Protein AF-A0A919FBX9-F1 (afdb_monomer)

Secondary structure (DSSP, 8-state):
--HHHHHHHHHHHT-TTEEEEEETTEEEETTT-S-EE---SS--SSS-EEEE-SSGGGG--PPP--TTTTTS--------SSS-EEEEB-SSSEEEESSSSTTSPEEEEE-S--EEEE-EEEEEEEEEETTEEEEEEEEEGGGTEEEEGGGBSSS-SS-TTPPB-

Mean predicted aligned error: 13.84 Å

Sequence (165 aa):
MDIQQIADELLDSRDPRIKYVIANRRIATDRAWQWGPYDGANPHDKHVHLSVVADQLCDDPGEWALPLLNGGGGGGGGGAEDGTVEFVTWGQGVNIRQAPSLGAPVVTVLQGPTRVRVGCQTVGDTVTTAGHTNDAWSFVPALGGYISNIFIDHPAAWLPDVGQC

pLDDT: mean 86.68, std 14.42, range [34.75, 98.69]

Nearest PDB structures (foldseek):
  8b2g-assembly2_B  TM=8.965E-01  e=4.823E-04  Penicillium virgatum
  8b2s-assembly2_B  TM=9.016E-01  e=8.873E-04  Trichophaea saccata
  8b2f-assembly2_B  TM=8.487E-01  e=6.952E-04  Trichophaea saccata

Radius of gyration: 18.34 Å; Cα contacts (8 Å, |Δi|>4): 315; chains: 1; bounding box: 46×28×51 Å

Structure (mmCIF, N/CA/C/O backbone):
data_AF-A0A919FBX9-F1
#
_entry.id   AF-A0A919FBX9-F1
#
loop_
_atom_site.group_PDB
_atom_site.id
_atom_site.type_symbol
_atom_site.label_atom_id
_atom_site.label_alt_id
_atom_site.label_comp_id
_atom_site.label_asym_id
_atom_site.label_entity_id
_atom_site.label_seq_id
_atom_site.pdbx_PDB_ins_code
_atom_site.Cartn_x
_atom_site.Cartn_y
_atom_site.Cartn_z
_atom_site.occupancy
_atom_site.B_iso_or_equiv
_atom_site.auth_seq_id
_atom_site.auth_comp_id
_atom_site.auth_asym_id
_atom_site.auth_atom_id
_atom_site.pdbx_PDB_model_num
ATOM 1 N N . MET A 1 1 ? 6.786 16.224 -10.688 1.00 57.81 1 MET A N 1
ATOM 2 C CA . MET A 1 1 ? 6.479 14.785 -10.665 1.00 57.81 1 MET A CA 1
ATOM 3 C C . MET A 1 1 ? 7.796 14.055 -10.545 1.00 57.81 1 MET A C 1
ATOM 5 O O . MET A 1 1 ? 8.693 14.340 -11.332 1.00 57.81 1 MET A O 1
ATOM 9 N N . ASP A 1 2 ? 7.935 13.232 -9.515 1.00 78.00 2 ASP A N 1
ATOM 10 C CA . ASP A 1 2 ? 9.138 12.441 -9.288 1.00 78.00 2 ASP A CA 1
ATOM 11 C C . ASP A 1 2 ? 9.062 11.143 -10.110 1.00 78.00 2 ASP A C 1
ATOM 13 O O . ASP A 1 2 ? 8.021 10.487 -10.151 1.00 78.00 2 ASP A O 1
ATOM 17 N N . ILE A 1 3 ? 10.139 10.809 -10.826 1.00 83.25 3 ILE A N 1
ATOM 18 C CA . ILE A 1 3 ? 10.150 9.643 -11.721 1.00 83.25 3 ILE A CA 1
ATOM 19 C C . ILE A 1 3 ? 10.301 8.321 -10.968 1.00 83.25 3 ILE A C 1
ATOM 21 O O . ILE A 1 3 ? 9.970 7.286 -11.536 1.00 83.25 3 ILE A O 1
ATOM 25 N N . GLN A 1 4 ? 10.800 8.330 -9.726 1.00 84.75 4 GLN A N 1
ATOM 26 C CA . GLN A 1 4 ? 10.792 7.124 -8.895 1.00 84.75 4 GLN A CA 1
ATOM 27 C C . GLN A 1 4 ? 9.394 6.824 -8.428 1.00 84.75 4 GLN A C 1
ATOM 29 O O . GLN A 1 4 ? 8.964 5.694 -8.575 1.00 84.75 4 GLN A O 1
ATOM 34 N N . GLN A 1 5 ? 8.660 7.842 -7.994 1.00 84.38 5 GLN A N 1
ATOM 35 C CA . GLN A 1 5 ? 7.312 7.651 -7.487 1.00 84.38 5 GLN A CA 1
ATOM 36 C C . GLN A 1 5 ? 6.415 6.885 -8.479 1.00 84.38 5 GLN A C 1
ATOM 38 O O . GLN A 1 5 ? 5.809 5.889 -8.103 1.00 84.38 5 GLN A O 1
ATOM 43 N N . ILE A 1 6 ? 6.384 7.270 -9.764 1.00 86.38 6 ILE A N 1
ATOM 44 C CA . ILE A 1 6 ? 5.594 6.526 -10.766 1.00 86.38 6 ILE A CA 1
ATOM 45 C C . ILE A 1 6 ? 6.216 5.172 -11.146 1.00 86.38 6 ILE A C 1
ATOM 47 O O . ILE A 1 6 ? 5.496 4.241 -11.495 1.00 86.38 6 ILE A O 1
ATOM 51 N N . ALA A 1 7 ? 7.546 5.043 -11.110 1.00 91.25 7 ALA A N 1
ATOM 52 C CA . ALA A 1 7 ? 8.220 3.783 -11.419 1.00 91.25 7 ALA A CA 1
ATOM 53 C C 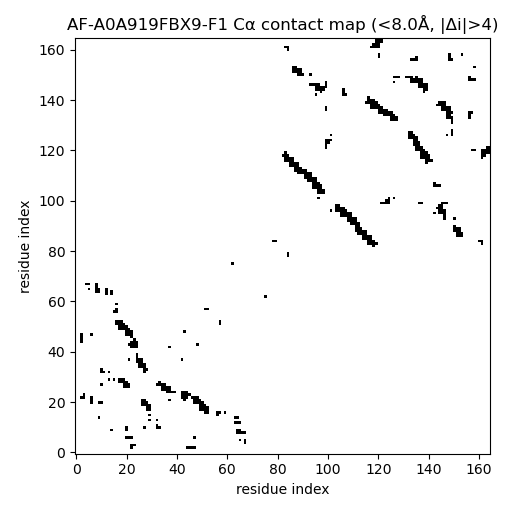. ALA A 1 7 ? 7.982 2.725 -10.331 1.00 91.25 7 ALA A C 1
ATOM 55 O O . ALA A 1 7 ? 7.811 1.553 -10.662 1.00 91.25 7 ALA A O 1
ATOM 56 N N . ASP A 1 8 ? 7.951 3.143 -9.066 1.00 88.25 8 ASP A N 1
ATOM 57 C CA . ASP A 1 8 ? 7.626 2.299 -7.921 1.00 88.25 8 ASP A CA 1
ATOM 58 C C . ASP A 1 8 ? 6.156 1.867 -7.984 1.00 88.25 8 ASP A C 1
ATOM 60 O O . ASP A 1 8 ? 5.887 0.675 -7.907 1.00 88.25 8 ASP A O 1
ATOM 64 N N . GLU A 1 9 ? 5.217 2.772 -8.290 1.00 88.81 9 GLU A N 1
ATOM 65 C CA . GLU A 1 9 ? 3.806 2.394 -8.484 1.00 88.81 9 GLU A CA 1
ATOM 66 C C . GLU A 1 9 ? 3.603 1.396 -9.634 1.00 88.81 9 GLU A C 1
ATOM 68 O O . GLU A 1 9 ? 2.861 0.423 -9.495 1.00 88.81 9 GLU A O 1
ATOM 73 N N . LEU A 1 10 ? 4.290 1.590 -10.766 1.00 92.06 10 LEU A N 1
ATOM 74 C CA . LEU A 1 10 ? 4.287 0.619 -11.863 1.00 92.06 10 LEU A CA 1
ATOM 75 C C . LEU A 1 10 ? 4.792 -0.749 -11.389 1.00 92.06 10 LEU A C 1
ATOM 77 O O . LEU A 1 10 ? 4.200 -1.771 -11.736 1.00 92.06 10 LEU A O 1
ATOM 81 N N . LEU A 1 11 ? 5.863 -0.781 -10.596 1.00 91.12 11 LEU A N 1
ATOM 82 C CA . LEU A 1 11 ? 6.433 -2.026 -10.095 1.00 91.12 11 LEU A CA 1
ATOM 83 C C . LEU A 1 11 ? 5.521 -2.720 -9.073 1.00 91.12 11 LEU A C 1
ATOM 85 O O . LEU A 1 11 ? 5.333 -3.937 -9.146 1.00 91.12 11 LEU A O 1
ATOM 89 N N . ASP A 1 12 ? 4.938 -1.953 -8.158 1.00 86.19 12 ASP A N 1
ATOM 90 C CA . ASP A 1 12 ? 4.071 -2.441 -7.087 1.00 86.19 12 ASP A CA 1
ATOM 91 C C . ASP A 1 12 ? 2.713 -2.915 -7.614 1.00 86.19 12 ASP A C 1
ATOM 93 O O . ASP A 1 12 ? 2.166 -3.893 -7.098 1.00 86.19 12 ASP A O 1
ATOM 97 N N . SER A 1 13 ? 2.213 -2.312 -8.703 1.00 88.25 13 SER A N 1
ATOM 98 C CA . SER A 1 13 ? 0.978 -2.748 -9.375 1.00 88.25 13 SER A CA 1
ATOM 99 C C . SER A 1 13 ? 1.035 -4.209 -9.833 1.00 88.25 13 SER A C 1
ATOM 101 O O . SER A 1 13 ? 0.002 -4.879 -9.911 1.00 88.25 13 SER A O 1
ATOM 103 N N . ARG A 1 14 ? 2.245 -4.700 -10.151 1.00 90.25 14 ARG A N 1
ATOM 104 C CA . ARG A 1 14 ? 2.500 -6.003 -10.783 1.00 90.25 14 ARG A CA 1
ATOM 105 C C . ARG A 1 14 ? 1.569 -6.292 -11.955 1.00 90.25 14 ARG A C 1
ATOM 107 O O . ARG A 1 14 ? 1.138 -7.431 -12.149 1.00 90.25 14 ARG A O 1
ATOM 114 N N . ASP A 1 15 ? 1.238 -5.246 -12.707 1.00 92.56 15 ASP A N 1
ATOM 115 C CA . ASP A 1 15 ? 0.320 -5.347 -13.825 1.00 92.56 15 ASP A CA 1
ATOM 116 C C . ASP A 1 15 ? 0.859 -6.375 -14.839 1.00 92.56 15 ASP A C 1
ATOM 118 O O . ASP A 1 15 ? 2.025 -6.283 -15.244 1.00 92.56 15 ASP A O 1
ATOM 122 N N . PRO A 1 16 ? 0.052 -7.378 -15.241 1.00 91.69 16 PRO A N 1
ATOM 123 C CA . PRO A 1 16 ? 0.513 -8.484 -16.081 1.00 91.69 16 PRO A CA 1
ATOM 124 C C . PRO A 1 16 ? 0.948 -8.034 -17.479 1.00 91.69 16 PRO A C 1
ATOM 126 O O . PRO A 1 16 ? 1.608 -8.790 -18.191 1.00 91.69 16 PRO A O 1
ATOM 129 N N . ARG A 1 17 ? 0.604 -6.806 -17.880 1.00 95.69 17 ARG A N 1
ATOM 130 C CA . ARG A 1 17 ? 1.063 -6.210 -19.131 1.00 95.69 17 ARG A CA 1
ATOM 131 C C . ARG A 1 17 ? 2.516 -5.779 -19.051 1.00 95.69 17 ARG A C 1
ATOM 133 O O . ARG A 1 17 ? 3.146 -5.645 -20.092 1.00 95.69 17 ARG A O 1
ATOM 140 N N . ILE A 1 18 ? 3.064 -5.533 -17.862 1.00 95.38 18 ILE A N 1
ATOM 141 C CA . ILE A 1 18 ? 4.427 -5.030 -17.685 1.00 95.38 18 ILE A CA 1
ATOM 142 C C . ILE A 1 18 ? 5.423 -6.159 -17.917 1.00 95.38 18 ILE A C 1
ATOM 144 O O . ILE A 1 18 ? 5.377 -7.195 -17.268 1.00 95.38 18 ILE A O 1
ATOM 148 N N . LYS A 1 19 ? 6.391 -5.907 -18.797 1.00 94.19 19 LYS A N 1
ATOM 149 C CA . LYS A 1 19 ? 7.558 -6.764 -19.016 1.00 94.19 19 LYS A CA 1
ATOM 150 C C . LYS A 1 19 ? 8.756 -6.291 -18.194 1.00 94.19 19 LYS A C 1
ATOM 152 O O . LYS A 1 19 ? 9.452 -7.094 -17.573 1.00 94.19 19 LYS A O 1
ATOM 157 N N . TYR A 1 20 ? 9.027 -4.986 -18.209 1.00 97.19 20 TYR A N 1
ATOM 158 C CA . TYR A 1 20 ? 10.042 -4.366 -17.356 1.00 97.19 20 TYR A CA 1
ATOM 159 C C . TYR A 1 20 ? 9.856 -2.850 -17.232 1.00 97.19 20 TYR A C 1
ATOM 161 O O . TYR A 1 20 ? 9.287 -2.200 -18.113 1.00 97.19 20 TYR A O 1
ATOM 169 N N . VAL A 1 21 ? 10.418 -2.294 -16.159 1.00 97.56 21 VAL A N 1
ATOM 170 C CA . VAL A 1 21 ? 10.486 -0.854 -15.877 1.00 97.56 21 VAL A CA 1
ATOM 171 C C . VAL A 1 21 ? 11.947 -0.457 -15.665 1.00 97.56 21 VAL A C 1
ATOM 173 O O . VAL A 1 21 ? 12.694 -1.197 -15.024 1.00 97.56 21 VAL A O 1
ATOM 176 N N . ILE A 1 22 ? 12.362 0.693 -16.202 1.00 96.94 22 ILE A N 1
ATOM 177 C CA . ILE A 1 22 ? 13.700 1.270 -16.006 1.00 96.94 22 ILE A CA 1
ATOM 178 C C . ILE A 1 22 ? 13.572 2.722 -15.543 1.00 96.94 22 ILE A C 1
ATOM 180 O O . ILE A 1 22 ? 12.908 3.527 -16.203 1.00 96.94 22 ILE A O 1
ATOM 184 N N . ALA A 1 23 ? 14.227 3.059 -14.433 1.00 96.75 23 ALA A N 1
ATOM 185 C CA . ALA A 1 23 ? 14.299 4.414 -13.889 1.00 96.75 23 ALA A CA 1
ATOM 186 C C . ALA A 1 23 ? 15.532 4.562 -12.980 1.00 96.75 23 ALA A C 1
ATOM 188 O O . ALA A 1 23 ? 15.919 3.602 -12.318 1.00 96.75 23 ALA A O 1
ATOM 189 N N . ASN A 1 24 ? 16.149 5.748 -12.933 1.00 95.44 24 ASN A N 1
ATOM 190 C CA . ASN A 1 24 ? 17.300 6.067 -12.067 1.00 95.44 24 ASN A CA 1
ATOM 191 C C . ASN A 1 24 ? 18.405 5.000 -12.054 1.00 95.44 24 ASN A C 1
ATOM 193 O O . ASN A 1 24 ? 18.863 4.569 -10.994 1.00 95.44 24 ASN A O 1
ATOM 197 N N . ARG A 1 25 ? 18.833 4.546 -13.239 1.00 96.12 25 ARG A N 1
ATOM 198 C CA . ARG A 1 25 ? 19.857 3.498 -13.401 1.00 96.12 25 ARG A CA 1
ATOM 199 C C . ARG A 1 25 ? 19.495 2.166 -12.739 1.00 96.12 25 ARG A C 1
ATOM 201 O O . ARG A 1 25 ? 20.380 1.397 -12.357 1.00 96.12 25 ARG A O 1
ATOM 208 N N . ARG A 1 26 ? 18.203 1.873 -12.605 1.00 97.12 26 ARG A N 1
ATOM 209 C CA . ARG A 1 26 ? 17.681 0.606 -12.088 1.00 97.12 26 ARG A CA 1
ATOM 210 C C . ARG A 1 26 ? 16.705 -0.002 -13.076 1.00 97.12 26 ARG A C 1
ATOM 212 O O . ARG A 1 26 ? 16.027 0.720 -13.801 1.00 97.12 26 ARG A O 1
ATOM 219 N N . ILE A 1 27 ? 16.635 -1.326 -13.086 1.00 97.75 27 ILE A N 1
ATOM 220 C CA . ILE A 1 27 ? 15.682 -2.101 -13.879 1.00 97.75 27 ILE A CA 1
ATOM 221 C C . ILE A 1 27 ? 14.989 -3.120 -12.986 1.00 97.75 27 ILE A C 1
ATOM 223 O O . ILE A 1 27 ? 15.624 -3.751 -12.143 1.00 97.75 27 ILE A O 1
ATOM 227 N N . ALA A 1 28 ? 13.695 -3.302 -13.195 1.00 96.50 28 ALA A N 1
ATOM 228 C CA . ALA A 1 28 ? 12.927 -4.377 -12.597 1.00 96.50 28 ALA A CA 1
ATOM 229 C C . ALA A 1 28 ? 12.120 -5.090 -13.683 1.00 96.50 28 ALA A C 1
ATOM 231 O O . ALA A 1 28 ? 11.684 -4.472 -14.653 1.00 96.50 28 ALA A O 1
ATOM 232 N N . THR A 1 29 ? 11.970 -6.406 -13.545 1.00 95.75 29 THR A N 1
ATOM 233 C CA . THR A 1 29 ? 11.334 -7.270 -14.552 1.00 95.75 29 THR A CA 1
ATOM 234 C C . THR A 1 29 ? 10.146 -8.008 -13.958 1.00 95.75 29 THR A C 1
ATOM 236 O O . THR A 1 29 ? 10.115 -8.256 -12.749 1.00 95.75 29 THR A O 1
ATOM 239 N N . ASP A 1 30 ? 9.242 -8.435 -14.832 1.00 90.75 30 ASP A N 1
ATOM 240 C CA . ASP A 1 30 ? 8.084 -9.296 -14.558 1.00 90.75 30 ASP A CA 1
ATOM 241 C C . ASP A 1 30 ? 8.401 -10.619 -13.831 1.00 90.75 30 ASP A C 1
ATOM 243 O O . ASP A 1 30 ? 7.519 -11.266 -13.265 1.00 90.75 30 ASP A O 1
ATOM 247 N N . ARG A 1 31 ? 9.672 -11.032 -13.811 1.00 90.19 31 ARG A N 1
ATOM 248 C CA . ARG A 1 31 ? 10.124 -12.254 -13.128 1.00 90.19 31 ARG A CA 1
ATOM 249 C C . ARG A 1 31 ? 10.400 -12.036 -11.651 1.00 90.19 31 ARG A C 1
ATOM 251 O O . ARG A 1 31 ? 10.139 -12.919 -10.841 1.00 90.19 31 ARG A O 1
ATOM 258 N N . ALA A 1 32 ? 11.014 -10.903 -11.322 1.00 90.75 32 ALA A N 1
ATOM 259 C CA . ALA A 1 32 ? 11.574 -10.663 -9.997 1.00 90.75 32 ALA A CA 1
ATOM 260 C C . ALA A 1 32 ? 10.769 -9.642 -9.195 1.00 90.75 32 ALA A C 1
ATOM 262 O O . ALA A 1 32 ? 10.787 -9.714 -7.970 1.00 90.75 32 ALA A O 1
ATOM 263 N N . TRP A 1 33 ? 10.096 -8.696 -9.865 1.00 90.38 33 TRP A N 1
ATOM 264 C CA . TRP A 1 33 ? 9.415 -7.562 -9.228 1.00 90.38 33 TRP A CA 1
ATOM 265 C C . TRP A 1 33 ? 10.304 -6.846 -8.196 1.00 90.38 33 TRP A C 1
ATOM 267 O O . TRP A 1 33 ? 9.860 -6.443 -7.126 1.00 90.38 33 TRP A O 1
ATOM 277 N N . GLN A 1 34 ? 11.601 -6.761 -8.498 1.00 93.44 34 GLN A N 1
ATOM 278 C CA . GLN A 1 34 ? 12.637 -6.214 -7.629 1.00 93.44 34 GLN A CA 1
ATOM 279 C C . GLN A 1 34 ? 13.592 -5.361 -8.458 1.00 93.44 34 GLN A C 1
ATOM 281 O O . GLN A 1 34 ? 14.001 -5.756 -9.553 1.00 93.44 34 GLN A O 1
ATOM 286 N N . TRP A 1 35 ? 13.971 -4.207 -7.910 1.00 95.56 35 TRP A N 1
ATOM 287 C CA . TRP A 1 35 ? 14.940 -3.304 -8.519 1.00 95.56 35 TRP A CA 1
ATOM 288 C C . TRP A 1 35 ? 16.359 -3.881 -8.488 1.00 95.56 35 TRP A C 1
ATOM 290 O O . TRP A 1 35 ? 16.933 -4.098 -7.421 1.00 95.56 35 TRP A O 1
ATOM 300 N N . GLY A 1 36 ? 16.955 -4.046 -9.667 1.00 95.12 36 GLY A N 1
ATOM 301 C CA . GLY A 1 36 ? 18.372 -4.337 -9.871 1.00 95.12 36 GLY A CA 1
ATOM 302 C C . GLY A 1 36 ? 19.116 -3.174 -10.541 1.00 95.12 36 GLY A C 1
ATOM 303 O O . GLY A 1 36 ? 18.480 -2.222 -11.000 1.00 95.12 36 GLY A O 1
ATOM 304 N N . PRO A 1 37 ? 20.459 -3.221 -10.602 1.00 96.12 37 PRO A N 1
ATOM 305 C CA . PRO A 1 37 ? 21.249 -2.225 -11.321 1.00 96.12 37 PRO A CA 1
ATOM 306 C C . PRO A 1 37 ? 20.975 -2.275 -12.830 1.00 96.12 37 PRO A C 1
ATOM 308 O O . PRO A 1 37 ? 20.746 -3.345 -13.396 1.00 96.12 37 PRO A O 1
ATOM 311 N N . TYR A 1 38 ? 21.023 -1.115 -13.483 1.00 94.88 38 TYR A N 1
ATOM 312 C CA . TYR A 1 38 ? 20.926 -0.978 -14.931 1.00 94.88 38 TYR A CA 1
ATOM 313 C C . TYR A 1 38 ? 22.086 -0.142 -15.477 1.00 94.88 38 TYR A C 1
ATOM 315 O O . TYR A 1 38 ? 22.230 1.042 -15.167 1.00 94.88 38 TYR A O 1
ATOM 323 N N . ASP A 1 39 ? 22.881 -0.767 -16.344 1.00 94.00 39 ASP A N 1
ATOM 324 C CA . ASP A 1 39 ? 24.110 -0.197 -16.908 1.00 94.00 39 ASP A CA 1
ATOM 325 C C . ASP A 1 39 ? 23.970 0.188 -18.392 1.00 94.00 39 ASP A C 1
ATOM 327 O O . ASP A 1 39 ? 24.961 0.338 -19.108 1.00 94.00 39 ASP A O 1
ATOM 331 N N . GLY A 1 40 ? 22.735 0.338 -18.883 1.00 92.75 40 GLY A N 1
ATOM 332 C CA . GLY A 1 40 ? 22.487 0.770 -20.257 1.00 92.75 40 GLY A CA 1
ATOM 333 C C . GLY A 1 40 ? 22.938 2.210 -20.524 1.00 92.75 40 GLY A C 1
ATOM 334 O O . GLY A 1 40 ? 23.056 3.036 -19.619 1.00 92.75 40 GLY A O 1
ATOM 335 N N . ALA A 1 41 ? 23.177 2.521 -21.802 1.00 94.12 41 ALA A N 1
ATOM 336 C CA . ALA A 1 41 ? 23.764 3.796 -22.225 1.00 94.12 41 ALA A CA 1
ATOM 337 C C . ALA A 1 41 ? 22.920 5.028 -21.846 1.00 94.12 41 ALA A C 1
ATOM 339 O O . ALA A 1 41 ? 23.470 6.080 -21.526 1.00 94.12 41 ALA A O 1
ATOM 340 N N . ASN A 1 42 ? 21.591 4.906 -21.881 1.00 93.12 42 ASN A N 1
ATOM 341 C CA . ASN A 1 42 ? 20.683 5.928 -21.371 1.00 93.12 42 ASN A CA 1
ATOM 342 C C . ASN A 1 42 ? 20.377 5.614 -19.901 1.00 93.12 42 ASN A C 1
ATOM 344 O O . ASN A 1 42 ? 19.758 4.591 -19.657 1.00 93.12 42 ASN A O 1
ATOM 348 N N . PRO A 1 43 ? 20.763 6.449 -18.925 1.00 90.81 43 PRO A N 1
ATOM 349 C CA . PRO A 1 43 ? 20.630 6.109 -17.509 1.00 90.81 43 PRO A CA 1
ATOM 350 C C . PRO A 1 43 ? 19.201 6.206 -16.947 1.00 90.81 43 PRO A C 1
ATOM 352 O O . PRO A 1 43 ? 18.976 5.779 -15.820 1.00 90.81 43 PRO A O 1
ATOM 355 N N . HIS A 1 44 ? 18.230 6.736 -17.703 1.00 94.75 44 HIS A N 1
ATOM 356 C CA . HIS A 1 44 ? 16.841 6.919 -17.247 1.00 94.75 44 HIS A CA 1
ATOM 357 C C . HIS A 1 44 ? 16.688 7.796 -15.979 1.00 94.75 44 HIS A C 1
ATOM 359 O O . HIS A 1 44 ? 15.768 7.605 -15.192 1.00 94.75 44 HIS A O 1
ATOM 365 N N . ASP A 1 45 ? 17.547 8.811 -15.800 1.00 93.19 45 ASP A N 1
ATOM 366 C CA . ASP A 1 45 ? 17.496 9.756 -14.655 1.00 93.19 45 ASP A CA 1
ATOM 367 C C . ASP A 1 45 ? 16.493 10.913 -14.848 1.00 93.19 45 ASP A C 1
ATOM 369 O O . ASP A 1 45 ? 16.385 11.823 -14.027 1.00 93.19 45 ASP A O 1
ATOM 373 N N . LYS A 1 46 ? 15.809 10.947 -15.997 1.00 91.06 46 LYS A N 1
ATOM 374 C CA . LYS A 1 46 ? 14.898 12.042 -16.389 1.00 91.06 46 LYS A CA 1
ATOM 375 C C . LYS A 1 46 ? 13.551 11.563 -16.923 1.00 91.06 46 LYS A C 1
ATOM 377 O O . LYS A 1 46 ? 12.692 12.384 -17.222 1.00 91.06 46 LYS A O 1
ATOM 382 N N . HIS A 1 47 ? 13.396 10.261 -17.122 1.00 93.75 47 HIS A N 1
ATOM 383 C CA . HIS A 1 47 ? 12.201 9.642 -17.681 1.00 93.75 47 HIS A CA 1
ATOM 384 C C . HIS A 1 47 ? 12.137 8.189 -17.228 1.00 93.75 47 HIS A C 1
ATOM 386 O O . HIS A 1 47 ? 13.172 7.560 -17.020 1.00 93.75 47 HIS A O 1
ATOM 392 N N . VAL A 1 48 ? 10.923 7.660 -17.141 1.00 94.56 48 VAL A N 1
ATOM 393 C CA . VAL A 1 48 ? 10.683 6.233 -16.932 1.00 94.56 48 VAL A CA 1
ATOM 394 C C . VAL A 1 48 ? 10.580 5.554 -18.289 1.00 94.56 48 VAL A C 1
ATOM 396 O O . VAL A 1 48 ? 9.929 6.070 -19.197 1.00 94.56 48 VAL A O 1
ATOM 399 N N . HIS A 1 49 ? 11.225 4.400 -18.439 1.00 96.06 49 HIS A N 1
ATOM 400 C CA . HIS A 1 49 ? 10.982 3.508 -19.569 1.00 96.06 49 HIS A CA 1
ATOM 401 C C . HIS A 1 49 ? 10.145 2.336 -19.097 1.00 96.06 49 HIS A C 1
ATOM 403 O O . HIS A 1 49 ? 10.587 1.533 -18.280 1.00 96.06 49 HIS A O 1
ATOM 409 N N . LEU A 1 50 ? 8.945 2.238 -19.647 1.00 94.94 50 LEU A N 1
ATOM 410 C CA . LEU A 1 50 ? 8.021 1.143 -19.423 1.00 94.94 50 LEU A CA 1
ATOM 411 C C . LEU A 1 50 ? 7.982 0.288 -20.687 1.00 94.94 50 LEU A C 1
ATOM 413 O O . LEU A 1 50 ? 7.782 0.799 -21.787 1.00 94.94 50 LEU A O 1
ATOM 417 N N . SER A 1 51 ? 8.202 -1.013 -20.551 1.00 95.75 51 SER A N 1
ATOM 418 C CA . SER A 1 51 ? 7.971 -1.967 -21.633 1.00 95.75 51 SER A CA 1
ATOM 419 C C . SER A 1 51 ? 6.902 -2.954 -21.236 1.00 95.75 51 SER A C 1
ATOM 421 O O . SER A 1 51 ? 6.947 -3.514 -20.142 1.00 95.75 51 SER A O 1
ATOM 423 N N . VAL A 1 52 ? 5.971 -3.171 -22.157 1.00 95.12 52 VAL A N 1
ATOM 424 C CA . VAL A 1 52 ? 4.903 -4.154 -22.019 1.00 95.12 52 VAL A CA 1
ATOM 425 C C . VAL A 1 52 ? 5.282 -5.479 -22.681 1.00 95.12 52 VAL A C 1
ATOM 427 O O . VAL A 1 52 ? 6.259 -5.564 -23.437 1.00 95.12 52 VAL A O 1
ATOM 430 N N . VAL A 1 53 ? 4.551 -6.539 -22.346 1.00 89.50 53 VAL A N 1
ATOM 431 C CA . VAL A 1 53 ? 4.658 -7.850 -22.992 1.00 89.50 53 VAL A CA 1
ATOM 432 C C . VAL A 1 53 ? 4.343 -7.742 -24.489 1.00 89.50 53 VAL A C 1
ATOM 434 O O . VAL A 1 53 ? 3.781 -6.758 -24.951 1.00 89.50 53 VAL A O 1
ATOM 437 N N . ALA A 1 54 ? 4.764 -8.738 -25.269 1.00 91.69 54 ALA A N 1
ATOM 438 C CA . ALA A 1 54 ? 4.556 -8.769 -26.724 1.00 91.69 54 ALA A CA 1
ATOM 439 C C . ALA A 1 54 ? 3.442 -9.749 -27.141 1.00 91.69 54 ALA A C 1
ATOM 441 O O . ALA A 1 54 ? 3.390 -10.165 -28.298 1.00 91.69 54 ALA A O 1
ATOM 442 N N . ASP A 1 55 ? 2.616 -10.178 -26.187 1.00 88.88 55 ASP A N 1
ATOM 443 C CA . ASP A 1 55 ? 1.462 -11.042 -26.419 1.00 88.88 55 ASP A CA 1
ATOM 444 C C . ASP A 1 55 ? 0.156 -10.230 -26.427 1.00 88.88 55 ASP A C 1
ATOM 446 O O . ASP A 1 55 ? 0.175 -9.002 -26.420 1.00 88.88 55 ASP A O 1
ATOM 450 N N . GLN A 1 56 ? -0.985 -10.920 -26.449 1.00 84.62 56 GLN A N 1
ATOM 451 C CA . GLN A 1 56 ? -2.305 -10.292 -26.540 1.00 84.62 56 GLN A CA 1
ATOM 452 C C . GLN A 1 56 ? -2.640 -9.359 -25.366 1.00 84.62 56 GLN A C 1
ATOM 454 O O . GLN A 1 56 ? -3.516 -8.513 -25.521 1.00 84.62 56 GLN A O 1
ATOM 459 N N . LEU A 1 57 ? -1.966 -9.481 -24.217 1.00 82.94 57 LE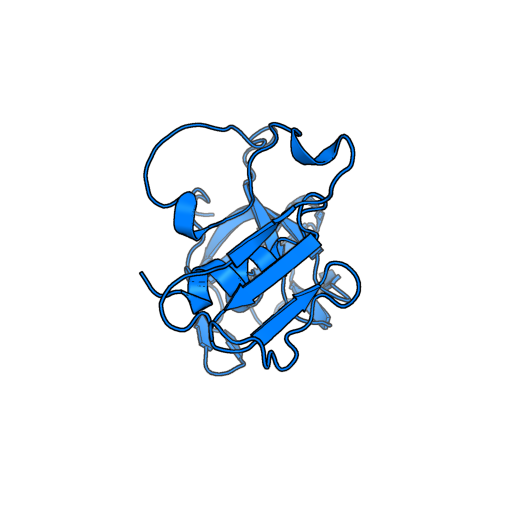U A N 1
ATOM 460 C CA . LEU A 1 57 ? -2.183 -8.592 -23.077 1.00 82.94 57 LEU A CA 1
ATOM 461 C C . LEU A 1 57 ? -1.664 -7.176 -23.346 1.00 82.94 57 LEU A C 1
ATOM 463 O O . LEU A 1 57 ? -2.091 -6.250 -22.666 1.00 82.94 57 LEU A O 1
ATOM 467 N N . CYS A 1 58 ? -0.779 -6.964 -24.329 1.00 84.56 58 CYS A N 1
ATOM 468 C CA . CYS A 1 58 ? -0.237 -5.629 -24.603 1.00 84.56 58 CYS A CA 1
ATOM 469 C C . CYS A 1 58 ? -1.316 -4.594 -24.960 1.00 84.56 58 CYS A C 1
ATOM 471 O O . CYS A 1 58 ? -1.138 -3.416 -24.659 1.00 84.56 58 CYS A O 1
ATOM 473 N N . ASP A 1 59 ? -2.424 -5.052 -25.550 1.00 87.31 59 ASP A N 1
ATOM 474 C CA . ASP A 1 59 ? -3.573 -4.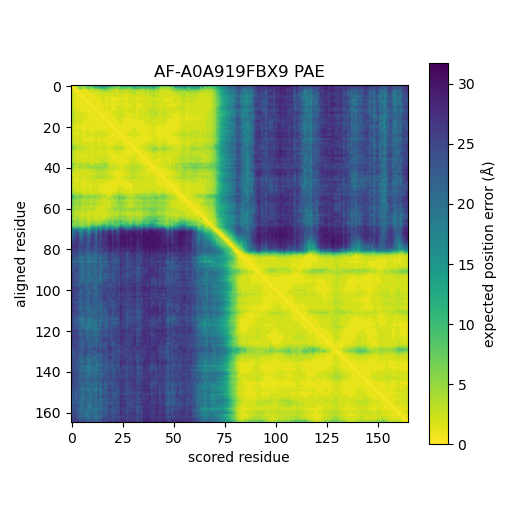236 -25.951 1.00 87.31 59 ASP A CA 1
ATOM 475 C C . ASP A 1 59 ? -4.759 -4.369 -24.977 1.00 87.31 59 ASP A C 1
ATOM 477 O O . ASP A 1 59 ? -5.865 -3.921 -25.287 1.00 87.31 59 ASP A O 1
ATOM 481 N N . ASP A 1 60 ? -4.565 -4.999 -23.810 1.00 86.38 60 ASP A N 1
ATOM 482 C CA . ASP A 1 60 ? -5.625 -5.107 -22.810 1.00 86.38 60 ASP A CA 1
ATOM 483 C C . ASP A 1 60 ? -6.025 -3.695 -22.328 1.00 86.38 60 ASP A C 1
ATOM 485 O O . ASP A 1 60 ? -5.172 -2.947 -21.825 1.00 86.38 60 ASP A O 1
ATOM 489 N N . PRO A 1 61 ? -7.305 -3.305 -22.499 1.00 81.12 61 PRO A N 1
ATOM 490 C CA . PRO A 1 61 ? -7.767 -1.945 -22.247 1.00 81.12 61 PRO A CA 1
ATOM 491 C C . PRO A 1 61 ? -8.080 -1.676 -20.770 1.00 81.12 61 PRO A C 1
ATOM 493 O O . PRO A 1 61 ? -8.581 -0.599 -20.454 1.00 81.12 61 PRO A O 1
ATOM 496 N N . GLY A 1 62 ? -7.842 -2.638 -19.873 1.00 80.00 62 GLY A N 1
ATOM 497 C CA . GLY A 1 62 ? -8.084 -2.487 -18.446 1.00 80.00 62 GLY A CA 1
ATOM 498 C C . GLY A 1 62 ? -7.329 -1.296 -17.859 1.00 80.00 62 GLY A C 1
ATOM 499 O O . GLY A 1 62 ? -6.243 -0.925 -18.309 1.00 80.00 62 GLY A O 1
ATOM 500 N N . GLU A 1 63 ? -7.892 -0.668 -16.837 1.00 81.56 63 GLU A N 1
ATOM 501 C CA . GLU A 1 63 ? -7.236 0.467 -16.193 1.00 81.56 63 GLU A CA 1
ATOM 502 C C . GLU A 1 63 ? -5.919 0.042 -15.529 1.00 81.56 63 GLU A C 1
ATOM 504 O O . GLU A 1 63 ? -5.764 -1.087 -15.061 1.00 81.56 63 GLU A O 1
ATOM 509 N N . TRP A 1 64 ? -4.939 0.943 -15.518 1.00 80.81 64 TRP A N 1
ATOM 510 C CA . TRP A 1 64 ? -3.683 0.731 -14.804 1.00 80.81 64 TRP A CA 1
ATOM 511 C C . TRP A 1 64 ? -3.867 1.170 -13.353 1.00 80.81 64 TRP A C 1
ATOM 513 O O . TRP A 1 64 ? -4.300 2.293 -13.098 1.00 80.81 64 TRP A O 1
ATOM 523 N N . ALA A 1 65 ? -3.507 0.312 -12.399 1.00 77.75 65 ALA A N 1
ATOM 524 C CA . ALA A 1 65 ? -3.576 0.626 -10.974 1.00 77.75 65 ALA A CA 1
ATOM 525 C C . ALA A 1 65 ? -2.425 1.565 -10.559 1.00 77.75 65 ALA A C 1
ATOM 527 O O . ALA A 1 65 ? -1.473 1.141 -9.911 1.00 77.75 65 ALA A O 1
ATOM 528 N N . LEU A 1 66 ? -2.501 2.834 -10.974 1.00 78.25 66 LEU A N 1
ATOM 529 C CA . LEU A 1 66 ? -1.485 3.864 -10.736 1.00 78.25 66 LEU A CA 1
ATOM 530 C C . LEU A 1 66 ? -2.079 5.026 -9.924 1.00 78.25 66 LEU A C 1
ATOM 532 O O . LEU A 1 66 ? -2.684 5.937 -10.506 1.00 78.25 66 LEU A O 1
ATOM 536 N N . PRO A 1 67 ? -1.928 5.011 -8.586 1.00 69.31 67 PRO A N 1
ATOM 537 C CA . PRO A 1 67 ? -2.452 6.050 -7.700 1.00 69.31 67 PRO A CA 1
ATOM 538 C C . PRO A 1 67 ? -2.069 7.480 -8.109 1.00 69.31 67 PRO A C 1
ATOM 540 O O . PRO A 1 67 ? -2.907 8.381 -8.032 1.00 69.31 67 PRO A O 1
ATOM 543 N N . LEU A 1 68 ? -0.854 7.698 -8.624 1.00 66.50 68 LEU A N 1
ATOM 544 C CA . LEU A 1 68 ? -0.396 9.002 -9.113 1.00 66.50 68 LEU A CA 1
ATOM 545 C C . LEU A 1 68 ? -1.190 9.542 -10.300 1.00 66.50 68 LEU A C 1
ATOM 547 O O . LEU A 1 68 ? -1.287 10.760 -10.462 1.00 66.50 68 LEU A O 1
ATOM 551 N N . LEU A 1 69 ? -1.722 8.663 -11.149 1.00 66.31 69 LEU A N 1
ATOM 552 C CA . LEU A 1 69 ? -2.484 9.054 -12.336 1.00 66.31 69 LEU A CA 1
ATOM 553 C C . LEU A 1 69 ? -3.980 9.183 -12.033 1.00 66.31 69 LEU A C 1
ATOM 555 O O . LEU A 1 69 ? -4.668 9.974 -12.675 1.00 66.31 69 LEU A O 1
ATOM 559 N N . ASN A 1 70 ? -4.459 8.501 -10.991 1.00 60.25 70 ASN A N 1
ATOM 560 C CA . ASN A 1 70 ? -5.832 8.631 -10.502 1.00 60.25 70 ASN A CA 1
ATOM 561 C C . ASN A 1 70 ? -6.100 9.930 -9.718 1.00 60.25 70 ASN A C 1
ATOM 563 O O . ASN A 1 70 ? -7.250 10.238 -9.413 1.00 60.25 70 ASN A O 1
ATOM 567 N N . GLY A 1 71 ? -5.072 10.742 -9.443 1.00 45.47 71 GLY A N 1
ATOM 568 C CA . GLY A 1 71 ? -5.183 12.033 -8.751 1.00 45.47 71 GLY A CA 1
ATOM 569 C C . GLY A 1 71 ? -5.679 13.217 -9.595 1.00 45.47 71 GLY A C 1
ATOM 570 O O . GLY A 1 71 ? -5.591 14.359 -9.143 1.00 45.47 71 GLY A O 1
ATOM 571 N N . GLY A 1 72 ? -6.182 12.999 -10.815 1.00 40.03 72 GLY A N 1
ATOM 572 C CA . GLY A 1 72 ? -6.542 14.101 -11.707 1.00 40.03 72 GLY A CA 1
ATOM 573 C C . GLY A 1 72 ? -7.476 13.733 -12.852 1.00 40.03 72 GLY A C 1
ATOM 574 O O . GLY A 1 72 ? -7.100 13.880 -14.006 1.00 40.03 72 GLY A O 1
ATOM 575 N N . GLY A 1 73 ? -8.715 13.350 -12.534 1.00 34.75 73 GLY A N 1
ATOM 576 C CA . GLY A 1 73 ? -9.836 13.468 -13.470 1.00 34.75 73 GLY A CA 1
ATOM 577 C C . GLY A 1 73 ? -10.388 12.160 -14.032 1.00 34.75 73 GLY A C 1
ATOM 578 O O . GLY A 1 73 ? -10.026 11.750 -15.123 1.00 34.75 73 GLY A O 1
ATOM 579 N N . GLY A 1 74 ? -11.402 11.632 -13.344 1.00 38.66 74 GLY A N 1
ATOM 580 C CA . GLY A 1 74 ? -12.663 11.254 -13.984 1.00 38.66 74 GLY A CA 1
ATOM 581 C C . GLY A 1 74 ? -12.752 9.903 -14.698 1.00 38.66 74 GLY A C 1
ATOM 582 O O . GLY A 1 74 ? -12.647 9.848 -15.916 1.00 38.66 74 GLY A O 1
ATOM 583 N N . GLY A 1 75 ? -13.214 8.900 -13.944 1.00 39.94 75 GLY A N 1
ATOM 584 C CA . GLY A 1 75 ? -14.264 7.976 -14.392 1.00 39.94 75 GLY A CA 1
ATOM 585 C C . GLY A 1 75 ? -13.807 6.576 -14.792 1.00 39.94 75 GLY A C 1
ATOM 586 O O . GLY A 1 75 ? -13.421 6.376 -15.936 1.00 39.94 75 GLY A O 1
ATOM 587 N N . GLY A 1 76 ? -13.974 5.606 -13.880 1.00 36.06 76 GLY A N 1
ATOM 588 C CA . GLY A 1 76 ? -13.630 4.206 -14.162 1.00 36.06 76 GLY A CA 1
ATOM 589 C C . GLY A 1 76 ? -14.309 3.090 -13.357 1.00 36.06 76 GLY A C 1
ATOM 590 O O . GLY A 1 76 ? -14.343 1.977 -13.841 1.00 36.06 76 GLY A O 1
ATOM 591 N N . GLY A 1 77 ? -14.945 3.343 -12.203 1.00 46.06 77 GLY A N 1
ATOM 592 C CA . GLY A 1 77 ? -15.947 2.426 -11.620 1.00 46.06 77 GLY A CA 1
ATOM 593 C C . GLY A 1 77 ? -15.469 1.016 -11.218 1.00 46.06 77 GLY A C 1
ATOM 594 O O . GLY A 1 77 ? -15.774 0.038 -11.891 1.00 46.06 77 GLY A O 1
ATOM 595 N N . GLY A 1 78 ? -14.848 0.894 -10.040 1.00 38.78 78 GLY A N 1
ATOM 596 C CA . GLY A 1 78 ? -14.539 -0.382 -9.381 1.00 38.78 78 GLY A CA 1
ATOM 597 C C . GLY A 1 78 ? -15.299 -0.593 -8.067 1.00 38.78 78 GLY A C 1
ATOM 598 O O . GLY A 1 78 ? -14.699 -0.545 -7.002 1.00 38.78 78 GLY A O 1
ATOM 599 N N . GLY A 1 79 ? -16.612 -0.842 -8.146 1.00 41.25 79 GLY A N 1
ATOM 600 C CA . GLY A 1 79 ? -17.319 -1.725 -7.204 1.00 41.25 79 GLY A CA 1
ATOM 601 C C . GLY A 1 79 ? -17.747 -1.191 -5.830 1.00 41.25 79 GLY A C 1
ATOM 602 O O . GLY A 1 79 ? -17.493 -1.851 -4.825 1.00 41.25 79 GLY A O 1
ATOM 603 N N . ALA A 1 80 ? -18.505 -0.092 -5.765 1.00 46.44 80 ALA A N 1
ATOM 604 C CA . ALA A 1 80 ? -19.369 0.185 -4.610 1.00 46.44 80 ALA A CA 1
ATOM 605 C C . ALA A 1 80 ? -20.664 -0.648 -4.712 1.00 46.44 80 ALA A C 1
ATOM 607 O O . ALA A 1 80 ? -21.744 -0.106 -4.927 1.00 46.44 80 ALA A O 1
ATOM 608 N N . GLU A 1 81 ? -20.565 -1.975 -4.616 1.00 46.50 81 GLU A N 1
ATOM 609 C CA . GLU A 1 81 ? -21.754 -2.850 -4.629 1.00 46.50 81 GLU A CA 1
ATOM 610 C C . GLU A 1 81 ? -22.318 -3.109 -3.218 1.00 46.50 81 GLU A C 1
ATOM 612 O O . GLU A 1 81 ? -23.426 -3.617 -3.089 1.00 46.50 81 GLU A O 1
ATOM 617 N N . ASP A 1 82 ? -21.606 -2.694 -2.161 1.00 60.19 82 ASP A N 1
ATOM 618 C CA . ASP A 1 82 ? -22.003 -2.920 -0.756 1.00 60.19 82 ASP A CA 1
ATOM 619 C C . ASP A 1 82 ? -21.641 -1.747 0.185 1.00 60.19 82 ASP A C 1
ATOM 621 O O . ASP A 1 82 ? -21.434 -1.915 1.382 1.00 60.19 82 ASP A O 1
ATOM 625 N N . GLY A 1 83 ? -21.476 -0.531 -0.354 1.00 77.06 83 GLY A N 1
ATOM 626 C CA . GLY A 1 83 ? -21.078 0.638 0.451 1.00 77.06 83 GLY A CA 1
ATOM 627 C C . GLY A 1 83 ? -19.656 0.565 1.032 1.00 77.06 83 GLY A C 1
ATOM 628 O O . GLY A 1 83 ? -19.329 1.319 1.943 1.00 77.06 83 GLY A O 1
ATOM 629 N N . THR A 1 84 ? -18.812 -0.330 0.513 1.00 84.25 84 THR A N 1
ATOM 630 C CA . THR A 1 84 ? -17.403 -0.480 0.903 1.00 84.25 84 THR A CA 1
ATOM 631 C C . THR A 1 84 ? -16.453 -0.059 -0.216 1.00 84.25 84 THR A C 1
ATOM 633 O O . THR A 1 84 ? -16.772 -0.268 -1.385 1.00 84.25 84 THR A O 1
ATOM 636 N N . VAL A 1 85 ? -15.255 0.413 0.133 1.00 86.81 85 VAL A N 1
ATOM 637 C CA . VAL A 1 85 ? -14.170 0.755 -0.804 1.00 86.81 85 VAL A CA 1
ATOM 638 C C . VAL A 1 85 ? -13.012 -0.238 -0.654 1.00 86.81 85 VAL A C 1
ATOM 640 O O . VAL A 1 85 ? -12.663 -0.627 0.461 1.00 86.81 85 VAL A O 1
ATOM 643 N N . GLU A 1 86 ? -12.444 -0.700 -1.769 1.00 88.88 86 GLU A N 1
ATOM 644 C CA . GLU A 1 86 ? -11.367 -1.698 -1.776 1.00 88.88 86 GLU A CA 1
ATOM 645 C C . GLU A 1 86 ? -9.982 -1.057 -1.597 1.00 88.88 86 GLU A C 1
ATOM 647 O O . GLU A 1 86 ? -9.648 -0.075 -2.253 1.00 88.88 86 GLU A O 1
ATOM 652 N N . PHE A 1 87 ? -9.164 -1.658 -0.731 1.00 89.94 87 PHE A N 1
ATOM 653 C CA . PHE A 1 87 ? -7.770 -1.296 -0.484 1.00 89.94 87 PHE A CA 1
ATOM 654 C C . PHE A 1 87 ? -6.907 -2.554 -0.325 1.00 89.94 87 PHE A C 1
ATOM 656 O O . PHE A 1 87 ? -7.411 -3.670 -0.172 1.00 89.94 87 PHE A O 1
ATOM 663 N N . VAL A 1 88 ? -5.587 -2.378 -0.309 1.00 85.56 88 VAL A N 1
ATOM 664 C CA . VAL A 1 88 ? -4.611 -3.432 -0.003 1.00 85.56 88 VAL A CA 1
ATOM 665 C C . VAL A 1 88 ? -3.939 -3.111 1.330 1.00 85.56 88 VAL A C 1
ATOM 667 O O . VAL A 1 88 ? -3.726 -1.947 1.650 1.00 85.56 88 VAL A O 1
ATOM 670 N N . THR A 1 89 ? -3.625 -4.123 2.137 1.00 91.31 89 THR A N 1
ATOM 671 C CA . THR A 1 89 ? -2.796 -3.961 3.342 1.00 91.31 89 THR A CA 1
ATOM 672 C C . THR A 1 89 ? -1.330 -4.261 3.051 1.00 91.31 89 THR A C 1
ATOM 674 O O . THR A 1 89 ? -1.031 -5.066 2.172 1.00 91.31 89 THR A O 1
ATOM 677 N N . TRP A 1 90 ? -0.410 -3.735 3.857 1.00 82.62 90 TRP A N 1
ATOM 678 C CA . TRP A 1 90 ? 1.012 -4.090 3.801 1.00 82.62 90 TRP A CA 1
ATOM 679 C C . TRP A 1 90 ? 1.481 -4.821 5.067 1.00 82.62 90 TRP A C 1
ATOM 681 O O . TRP A 1 90 ? 0.793 -4.870 6.088 1.00 82.62 90 TRP A O 1
ATOM 691 N N . GLY A 1 91 ? 2.677 -5.410 4.996 1.00 80.81 91 GLY A N 1
ATOM 692 C CA . GLY A 1 91 ? 3.307 -6.104 6.120 1.00 80.81 91 GLY A CA 1
ATOM 693 C C . GLY A 1 91 ? 2.796 -7.531 6.349 1.00 80.81 91 GLY A C 1
ATOM 694 O O . GLY A 1 91 ? 2.121 -8.125 5.510 1.00 80.81 91 GLY A O 1
ATOM 695 N N . GLN A 1 92 ? 3.179 -8.105 7.489 1.00 84.38 92 GLN A N 1
ATOM 696 C CA . GLN A 1 92 ? 2.803 -9.451 7.927 1.00 84.38 92 GLN A CA 1
ATOM 697 C C . GLN A 1 92 ? 2.351 -9.405 9.385 1.00 84.38 92 GLN A C 1
ATOM 699 O O . GLN A 1 92 ? 2.835 -8.581 10.160 1.00 84.38 92 GLN A O 1
ATOM 704 N N . GLY A 1 93 ? 1.448 -10.307 9.770 1.00 87.38 93 GLY A N 1
ATOM 705 C CA . GLY A 1 93 ? 0.975 -10.394 11.150 1.00 87.38 93 GLY A CA 1
ATOM 706 C C . GLY A 1 93 ? 0.089 -9.214 11.559 1.00 87.38 93 GLY A C 1
ATOM 707 O O . GLY A 1 93 ? 0.137 -8.782 12.709 1.00 87.38 93 GLY A O 1
ATOM 708 N N . VAL A 1 94 ? -0.693 -8.662 10.626 1.00 94.75 94 VAL A N 1
ATOM 709 C CA . VAL A 1 94 ? -1.539 -7.493 10.901 1.00 94.75 94 VAL A CA 1
ATOM 710 C C . VAL A 1 94 ? -2.801 -7.926 11.639 1.00 94.75 94 VAL A C 1
ATOM 712 O O . VAL A 1 94 ? -3.578 -8.746 11.149 1.00 94.75 94 VAL A O 1
ATOM 715 N N . ASN A 1 95 ? -3.012 -7.364 12.827 1.00 96.75 95 ASN A N 1
ATOM 716 C CA . ASN A 1 95 ? -4.153 -7.691 13.675 1.00 96.75 95 ASN A CA 1
ATOM 717 C C . ASN A 1 95 ? -5.420 -6.965 13.214 1.00 96.75 95 ASN A C 1
ATOM 719 O O . ASN A 1 95 ? -5.448 -5.735 13.166 1.00 96.75 95 ASN A O 1
ATOM 723 N N . ILE A 1 96 ? -6.490 -7.730 13.002 1.00 98.00 96 ILE A N 1
ATOM 724 C CA . ILE A 1 96 ? -7.864 -7.225 12.961 1.00 98.00 96 ILE A CA 1
ATOM 725 C C . ILE A 1 96 ? -8.431 -7.307 14.372 1.00 98.00 96 ILE A C 1
ATOM 727 O O . ILE A 1 96 ? -8.359 -8.360 15.006 1.00 98.00 96 ILE A O 1
ATOM 731 N N . ARG A 1 97 ? -8.990 -6.214 14.887 1.00 98.25 97 ARG A N 1
ATOM 732 C CA . ARG A 1 97 ? -9.442 -6.103 16.281 1.00 98.25 97 ARG A CA 1
ATOM 733 C C . ARG A 1 97 ? -10.931 -5.827 16.385 1.00 98.25 97 ARG A C 1
ATOM 735 O O . ARG A 1 97 ? -11.516 -5.233 15.495 1.00 98.25 97 ARG A O 1
ATOM 742 N N . GLN A 1 98 ? -11.558 -6.222 17.488 1.00 96.44 98 GLN A N 1
ATOM 743 C CA . GLN A 1 98 ? -13.005 -6.023 17.675 1.00 96.44 98 GLN A CA 1
ATOM 744 C C . GLN A 1 98 ? -13.422 -4.549 17.808 1.00 96.44 98 GLN A C 1
ATOM 746 O O . GLN A 1 98 ? -14.579 -4.221 17.576 1.00 96.44 98 GLN A O 1
ATOM 751 N N . ALA A 1 99 ? -12.494 -3.667 18.179 1.00 97.56 99 ALA A N 1
ATOM 752 C CA . ALA A 1 99 ? -12.713 -2.230 18.318 1.00 97.56 99 ALA A CA 1
ATOM 753 C C . ALA A 1 99 ? -11.457 -1.475 17.835 1.00 97.56 99 ALA A C 1
ATOM 755 O O . ALA A 1 99 ? -10.390 -2.100 17.755 1.00 97.56 99 ALA A O 1
ATOM 756 N N . PRO A 1 100 ? -11.539 -0.161 17.543 1.00 98.12 100 PRO A N 1
ATOM 757 C CA . PRO A 1 100 ? -10.407 0.651 17.089 1.00 98.12 100 PRO A CA 1
ATOM 758 C C . PRO A 1 100 ? -9.445 0.982 18.250 1.00 98.12 100 PRO A C 1
ATOM 760 O O . PRO A 1 100 ? -9.215 2.133 18.604 1.00 98.12 100 PRO A O 1
ATOM 763 N N . SER A 1 101 ? -8.920 -0.051 18.907 1.00 97.50 101 SER A N 1
ATOM 764 C CA . SER A 1 101 ? -8.051 0.052 20.078 1.00 97.50 101 SER A CA 1
ATOM 765 C C . SER A 1 101 ? -7.009 -1.061 20.080 1.00 97.50 101 SER A C 1
ATOM 767 O O . SER A 1 101 ? -7.314 -2.215 19.785 1.00 97.50 101 SER A O 1
ATOM 769 N N . LEU A 1 102 ? -5.781 -0.748 20.496 1.00 93.69 102 LEU A N 1
ATOM 770 C CA . LEU A 1 102 ? -4.698 -1.712 20.693 1.00 93.69 102 LEU A CA 1
ATOM 771 C C . LEU A 1 102 ? -4.982 -2.703 21.833 1.00 93.69 102 LEU A C 1
ATOM 773 O O . LEU A 1 102 ? -4.421 -3.802 21.835 1.00 93.69 102 LEU A O 1
ATOM 777 N N . GLY A 1 103 ? -5.859 -2.340 22.773 1.00 96.44 103 GLY A N 1
ATOM 778 C CA . GLY A 1 103 ? -6.313 -3.208 23.860 1.00 96.44 103 GLY A CA 1
ATOM 779 C C . GLY A 1 103 ? -7.460 -4.147 23.477 1.00 96.44 103 GLY A C 1
ATOM 780 O O . GLY A 1 103 ? -7.744 -5.089 24.216 1.00 96.44 103 GLY A O 1
ATOM 781 N N . ALA A 1 104 ? -8.120 -3.924 22.336 1.00 97.00 104 ALA A N 1
ATOM 782 C CA . ALA A 1 104 ? -9.255 -4.741 21.924 1.00 97.00 104 ALA A CA 1
ATOM 783 C C . ALA A 1 104 ? -8.818 -6.161 21.505 1.00 97.00 104 ALA A C 1
ATOM 785 O O . ALA A 1 104 ? -7.745 -6.315 20.899 1.00 97.00 104 ALA A O 1
ATOM 786 N N . PRO A 1 105 ? -9.649 -7.193 21.768 1.00 97.81 105 PRO A N 1
ATOM 787 C CA . PRO A 1 105 ? -9.377 -8.558 21.334 1.00 97.81 105 PRO A CA 1
ATOM 788 C C . PRO A 1 105 ? -9.095 -8.642 19.833 1.00 97.81 105 PRO A C 1
ATOM 790 O O . PRO A 1 105 ? -9.752 -7.979 19.025 1.00 97.81 105 PRO A O 1
ATOM 793 N N . VAL A 1 106 ? -8.124 -9.478 19.466 1.00 98.06 106 VAL A N 1
ATOM 794 C CA . VAL A 1 106 ? -7.810 -9.784 18.067 1.00 98.06 106 VAL A CA 1
ATOM 795 C C . VAL A 1 106 ? -8.853 -10.769 17.537 1.00 98.06 106 VAL A C 1
ATOM 797 O O . VAL A 1 106 ? -9.036 -11.842 18.107 1.00 98.06 106 VAL A O 1
ATOM 800 N N . VAL A 1 107 ? -9.535 -10.393 16.457 1.00 94.00 107 VAL A N 1
ATOM 801 C CA . VAL A 1 107 ? -10.506 -11.229 15.734 1.00 94.00 107 VAL A CA 1
ATOM 802 C C . VAL A 1 107 ? -9.781 -12.218 14.830 1.00 94.00 107 VAL A C 1
ATOM 804 O O . VAL A 1 107 ? -10.080 -13.407 14.831 1.00 94.00 107 VAL A O 1
ATOM 807 N N . THR A 1 108 ? -8.823 -11.719 14.051 1.00 93.38 108 THR A N 1
ATOM 808 C CA . THR A 1 108 ? -7.999 -12.513 13.138 1.00 93.38 108 THR A CA 1
ATOM 809 C C . THR A 1 108 ? -6.688 -11.787 12.843 1.00 93.38 108 THR A C 1
ATOM 811 O O . THR A 1 108 ? -6.526 -10.610 13.176 1.00 93.38 108 THR A O 1
ATOM 814 N N . VAL A 1 109 ? -5.749 -12.493 12.217 1.00 94.50 109 VAL A N 1
ATOM 815 C CA . VAL A 1 109 ? -4.429 -11.977 11.855 1.00 94.50 109 VAL A CA 1
ATOM 816 C C . VAL A 1 109 ? -4.186 -12.207 10.369 1.00 94.50 109 VAL A C 1
ATOM 818 O O . VAL A 1 109 ? -4.155 -13.351 9.907 1.00 94.50 109 VAL A O 1
ATOM 821 N N . LEU A 1 110 ? -3.960 -11.124 9.629 1.00 89.19 110 LEU A N 1
ATOM 822 C CA . LEU A 1 110 ? -3.556 -11.184 8.230 1.00 89.19 110 LEU A CA 1
ATOM 823 C C . LEU A 1 110 ? -2.095 -11.639 8.156 1.00 89.19 110 LEU A C 1
ATOM 825 O O . L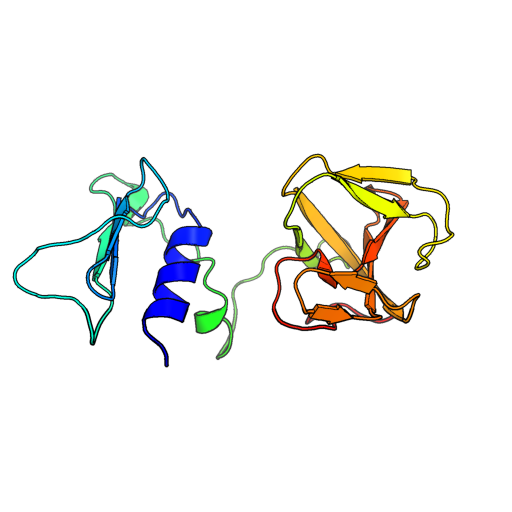EU A 1 110 ? -1.194 -10.982 8.681 1.00 89.19 110 LEU A O 1
ATOM 829 N N . GLN A 1 111 ? -1.854 -12.781 7.513 1.00 85.88 111 GLN A N 1
ATOM 830 C CA . GLN A 1 111 ? -0.514 -13.382 7.429 1.00 85.88 111 GLN A CA 1
ATOM 831 C C . GLN A 1 111 ? 0.407 -12.658 6.432 1.00 85.88 111 GLN A C 1
ATOM 833 O O . GLN A 1 111 ? 1.616 -12.867 6.440 1.00 85.88 111 GLN A O 1
ATOM 838 N N . GLY A 1 112 ? -0.152 -11.785 5.595 1.00 80.56 112 GLY A N 1
ATOM 839 C CA . GLY A 1 112 ? 0.569 -10.977 4.621 1.00 80.56 112 GLY A CA 1
ATOM 840 C C . GLY A 1 112 ? -0.341 -9.929 3.973 1.00 80.56 112 GLY A C 1
ATOM 841 O O . GLY A 1 112 ? -1.497 -9.786 4.395 1.00 80.56 112 GLY A O 1
ATOM 842 N N . PRO A 1 113 ? 0.153 -9.231 2.934 1.00 87.31 113 PRO A N 1
ATOM 843 C CA . PRO A 1 113 ? -0.633 -8.271 2.169 1.00 87.31 113 PRO A CA 1
ATOM 844 C C . PRO A 1 113 ? -1.947 -8.883 1.685 1.00 87.31 113 PRO A C 1
ATOM 846 O O . PRO A 1 113 ? -1.957 -9.947 1.065 1.00 87.31 113 PRO A O 1
ATOM 849 N N . THR A 1 114 ? -3.061 -8.237 2.013 1.00 84.69 114 THR A N 1
ATOM 850 C CA . THR A 1 114 ? -4.409 -8.765 1.784 1.00 84.69 114 THR A CA 1
ATOM 851 C C . THR A 1 114 ? -5.291 -7.661 1.210 1.00 84.69 114 THR A C 1
ATOM 853 O O . THR A 1 114 ? -5.241 -6.526 1.680 1.00 84.69 114 THR A O 1
ATOM 856 N N . ARG A 1 115 ? -6.118 -7.982 0.206 1.00 87.81 115 ARG A N 1
ATOM 857 C CA . ARG A 1 115 ? -7.174 -7.067 -0.256 1.00 87.81 115 ARG A CA 1
ATOM 858 C C . ARG A 1 115 ? -8.290 -7.016 0.778 1.00 87.81 115 ARG A C 1
ATOM 860 O O . ARG A 1 115 ? -8.818 -8.057 1.167 1.00 87.81 115 ARG A O 1
ATOM 867 N N . VAL A 1 116 ? -8.652 -5.814 1.204 1.00 91.56 116 VAL A N 1
ATOM 868 C CA . VAL A 1 116 ? -9.708 -5.561 2.184 1.00 91.56 116 VAL A CA 1
ATOM 869 C C . VAL A 1 116 ? -10.721 -4.584 1.611 1.00 91.56 116 VAL A C 1
ATOM 871 O O . VAL A 1 116 ? -10.373 -3.671 0.870 1.00 91.56 116 VAL A O 1
ATOM 874 N N . ARG A 1 117 ? -11.987 -4.766 1.977 1.00 92.25 117 ARG A N 1
ATOM 875 C CA . ARG A 1 117 ? -13.053 -3.810 1.681 1.00 92.25 117 ARG A CA 1
ATOM 876 C C . ARG A 1 117 ? -13.421 -3.075 2.956 1.00 92.25 117 ARG A C 1
ATOM 878 O O . ARG A 1 117 ? -13.839 -3.703 3.927 1.00 92.25 117 ARG A O 1
ATOM 885 N N . VAL A 1 118 ? -13.210 -1.766 2.955 1.00 95.62 118 VAL A N 1
ATOM 886 C CA . VAL A 1 118 ? -13.438 -0.882 4.095 1.00 95.62 118 VAL A CA 1
ATOM 887 C C . VAL A 1 118 ? -14.831 -0.280 3.984 1.00 95.6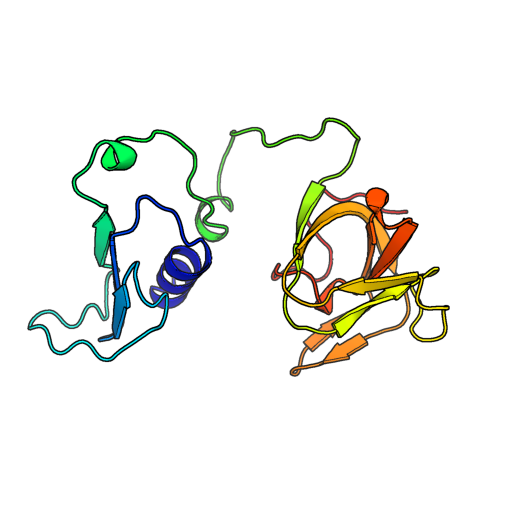2 118 VAL A C 1
ATOM 889 O O . VAL A 1 118 ? -15.150 0.337 2.974 1.00 95.62 118 VAL A O 1
ATOM 892 N N . GLY A 1 119 ? -15.658 -0.461 5.014 1.00 91.69 119 GLY A N 1
ATOM 893 C CA . GLY A 1 119 ? -17.014 0.104 5.051 1.00 91.69 119 GLY A CA 1
ATOM 894 C C . GLY A 1 119 ? -17.074 1.506 5.650 1.00 91.69 119 GLY A C 1
ATOM 895 O O . GLY A 1 119 ? -17.761 2.380 5.136 1.00 91.69 119 GLY A O 1
ATOM 896 N N . CYS A 1 120 ? -16.342 1.733 6.737 1.00 95.19 120 CYS A N 1
ATOM 897 C CA . CYS A 1 120 ? -16.239 3.037 7.382 1.00 95.19 120 CYS A CA 1
ATOM 898 C C . CYS A 1 120 ? -14.913 3.147 8.136 1.00 95.19 120 CYS A C 1
ATOM 900 O O . CYS A 1 120 ? -14.232 2.142 8.364 1.00 95.19 120 CYS A O 1
ATOM 902 N N . GLN A 1 121 ? -14.555 4.361 8.536 1.00 98.19 121 GLN A N 1
ATOM 903 C CA . GLN A 1 121 ? -13.366 4.640 9.333 1.00 98.19 121 GLN A CA 1
ATOM 904 C C . GLN A 1 121 ? -13.686 5.525 10.540 1.00 98.19 121 GLN A C 1
ATOM 906 O O . GLN A 1 121 ? -14.640 6.294 10.534 1.00 98.19 121 GLN A O 1
ATOM 911 N N . THR A 1 122 ? -12.899 5.411 11.601 1.00 98.00 122 THR A N 1
ATOM 912 C CA . THR A 1 122 ? -13.093 6.145 12.856 1.00 98.00 122 THR A CA 1
ATOM 913 C C . THR A 1 122 ? -11.751 6.455 13.510 1.00 98.00 122 THR A C 1
ATOM 915 O O . THR A 1 122 ? -10.748 5.796 13.237 1.00 98.00 122 THR A O 1
ATOM 918 N N . VAL A 1 123 ? -11.742 7.436 14.411 1.00 98.06 123 VAL A N 1
ATOM 919 C CA . VAL A 1 123 ? -10.628 7.650 15.344 1.00 98.06 123 VAL A CA 1
ATOM 920 C C . VAL A 1 123 ? -10.567 6.481 16.333 1.00 98.06 123 VAL A C 1
ATOM 922 O O . VAL A 1 123 ? -11.606 5.976 16.772 1.00 98.06 123 VAL A O 1
ATOM 925 N N . GLY A 1 124 ? -9.354 6.072 16.693 1.00 97.56 124 GLY A N 1
ATOM 926 C CA . GLY A 1 124 ? -9.062 5.047 17.688 1.00 97.56 124 GLY A CA 1
ATOM 927 C C . GLY A 1 124 ? -7.736 5.285 18.407 1.00 97.56 124 GLY A C 1
ATOM 928 O O . GLY A 1 124 ? -7.215 6.399 18.428 1.00 97.56 124 GLY A O 1
ATOM 929 N N . ASP A 1 125 ? -7.169 4.224 18.984 1.00 97.94 125 ASP A N 1
ATOM 930 C CA . ASP A 1 125 ? -5.834 4.301 19.587 1.00 97.94 125 ASP A CA 1
ATOM 931 C C . ASP A 1 125 ? -4.784 4.665 18.531 1.00 97.94 125 ASP A C 1
ATOM 933 O O . ASP A 1 125 ? -4.741 4.085 17.443 1.00 97.94 125 ASP A O 1
ATOM 937 N N . THR A 1 126 ? -3.890 5.589 18.875 1.00 96.12 126 THR A N 1
ATOM 938 C CA . THR A 1 126 ? -2.772 5.969 18.013 1.00 96.12 126 THR A CA 1
ATOM 939 C C . THR A 1 126 ? -1.788 4.811 17.857 1.00 96.12 126 THR A C 1
ATOM 941 O O . THR A 1 126 ? -1.283 4.266 18.841 1.00 96.12 126 THR A O 1
ATOM 944 N N . VAL A 1 127 ? -1.476 4.456 16.612 1.00 92.06 127 VAL A N 1
ATOM 945 C CA . VAL A 1 127 ? -0.493 3.428 16.266 1.00 92.06 127 VAL A CA 1
ATOM 946 C C . VAL A 1 127 ? 0.732 4.090 15.654 1.00 92.06 127 VAL A C 1
ATOM 948 O O . VAL A 1 127 ? 0.610 4.898 14.735 1.00 92.06 127 VAL A O 1
ATOM 951 N N . THR A 1 128 ? 1.916 3.718 16.142 1.00 87.38 128 THR A N 1
ATOM 952 C CA . THR A 1 128 ? 3.201 4.163 15.596 1.00 87.38 128 THR A CA 1
ATOM 953 C C . THR A 1 128 ? 4.022 2.961 15.144 1.00 87.38 128 THR A C 1
ATOM 955 O O . THR A 1 128 ? 4.321 2.076 15.945 1.00 87.38 128 THR A O 1
ATOM 958 N N . THR A 1 129 ? 4.403 2.921 13.869 1.00 78.00 129 THR A N 1
ATOM 959 C CA . THR A 1 129 ? 5.302 1.898 13.316 1.00 78.00 129 THR A CA 1
ATOM 960 C C . THR A 1 129 ? 6.051 2.431 12.100 1.00 78.00 129 THR A C 1
ATOM 962 O O . THR A 1 129 ? 5.557 3.317 11.410 1.00 78.00 129 THR A O 1
ATOM 965 N N . ALA A 1 130 ? 7.256 1.915 11.845 1.00 73.94 130 ALA A N 1
ATOM 966 C CA . ALA A 1 130 ? 8.103 2.308 10.711 1.00 73.94 130 ALA A CA 1
ATOM 967 C C . ALA A 1 130 ? 8.318 3.835 10.560 1.00 73.94 130 ALA A C 1
ATOM 969 O O . ALA A 1 130 ? 8.517 4.332 9.460 1.00 73.94 130 ALA A O 1
ATOM 970 N N . GLY A 1 131 ? 8.282 4.590 11.667 1.00 76.56 131 GLY A N 1
ATOM 971 C CA . GLY A 1 131 ? 8.412 6.055 11.658 1.00 76.56 131 GLY A CA 1
ATOM 972 C C . GLY A 1 131 ? 7.126 6.818 11.316 1.00 76.56 131 GLY A C 1
ATOM 973 O O . GLY A 1 131 ? 7.137 8.046 11.316 1.00 76.56 131 GLY A O 1
ATOM 974 N N . HIS A 1 132 ? 6.020 6.115 11.079 1.00 77.62 132 HIS A N 1
ATOM 975 C CA . HIS A 1 132 ? 4.701 6.686 10.836 1.00 77.62 132 HIS A CA 1
ATOM 976 C C . HIS A 1 132 ? 3.833 6.598 12.088 1.00 77.62 132 HIS A C 1
ATOM 978 O O . HIS A 1 132 ? 3.978 5.674 12.887 1.00 77.62 132 HIS A O 1
ATOM 984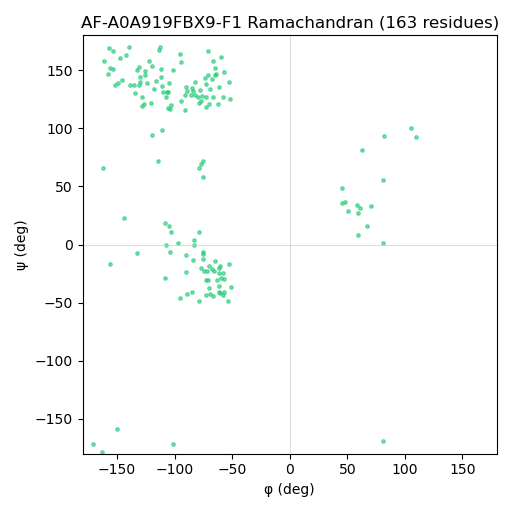 N N . THR A 1 133 ? 2.912 7.548 12.233 1.00 86.62 133 THR A N 1
ATOM 985 C CA . THR A 1 133 ? 1.937 7.606 13.324 1.00 86.62 133 THR A CA 1
ATOM 986 C C . THR A 1 133 ? 0.566 7.910 12.737 1.00 86.62 133 THR A C 1
ATOM 988 O O . THR A 1 133 ? 0.444 8.842 11.945 1.00 86.62 133 THR A O 1
ATOM 991 N N . ASN A 1 134 ? -0.450 7.133 13.110 1.00 88.75 134 ASN A N 1
ATOM 992 C CA . ASN A 1 134 ? -1.824 7.320 12.648 1.00 88.75 134 ASN A CA 1
ATOM 993 C C . ASN A 1 134 ? -2.821 6.866 13.729 1.00 88.75 134 ASN A C 1
ATOM 995 O O . ASN A 1 134 ? -2.600 5.851 14.389 1.00 88.75 134 ASN A O 1
ATOM 999 N N . ASP A 1 135 ? -3.901 7.616 13.921 1.00 97.38 135 ASP A N 1
ATOM 1000 C CA . ASP A 1 135 ? -4.999 7.328 14.850 1.00 97.38 135 ASP A CA 1
ATOM 1001 C C . ASP A 1 135 ? -6.291 6.878 14.148 1.00 97.38 135 ASP A C 1
ATOM 1003 O O . ASP A 1 135 ? -7.273 6.560 14.817 1.00 97.38 135 ASP A O 1
ATOM 1007 N N . ALA A 1 136 ? -6.298 6.806 12.817 1.00 97.75 136 ALA A N 1
ATOM 1008 C CA . ALA A 1 136 ? -7.428 6.325 12.041 1.00 97.75 136 ALA A CA 1
ATOM 1009 C C . ALA A 1 136 ? -7.464 4.790 11.966 1.00 97.75 136 ALA A C 1
ATOM 1011 O O . ALA A 1 136 ? -6.443 4.114 11.783 1.00 97.75 136 ALA A O 1
ATOM 1012 N N . TRP A 1 137 ? -8.671 4.245 12.077 1.00 98.56 137 TRP A N 1
ATOM 1013 C CA . TRP A 1 137 ? -8.969 2.820 11.997 1.00 98.56 137 TRP A CA 1
ATOM 1014 C C . TRP A 1 137 ? -10.117 2.571 11.027 1.00 98.56 137 TRP A C 1
ATOM 1016 O O . TRP A 1 137 ? -11.130 3.262 11.072 1.00 98.56 137 TRP A O 1
ATOM 1026 N N . SER A 1 138 ? -9.985 1.537 10.207 1.00 98.50 138 SER A N 1
ATOM 1027 C CA . SER A 1 138 ? -10.960 1.132 9.197 1.00 98.50 138 SER A CA 1
ATOM 1028 C C . SER A 1 138 ? -11.693 -0.132 9.622 1.00 98.50 138 SER A C 1
ATOM 1030 O O . SER A 1 138 ? -11.059 -1.115 10.004 1.00 98.50 138 SER A O 1
ATOM 1032 N N . PHE A 1 139 ? -13.022 -0.136 9.537 1.00 98.06 139 PHE A N 1
ATOM 1033 C CA . PHE A 1 139 ? -13.836 -1.334 9.727 1.00 98.06 139 PHE A CA 1
ATOM 1034 C C . PHE A 1 139 ? -13.892 -2.154 8.434 1.00 98.06 139 PHE A C 1
ATOM 1036 O O . PHE A 1 139 ? -14.239 -1.630 7.373 1.00 98.06 139 PHE A O 1
ATOM 1043 N N . VAL A 1 140 ? -13.585 -3.449 8.534 1.00 97.31 140 VAL A N 1
ATOM 1044 C CA . VAL A 1 140 ? -13.608 -4.416 7.429 1.00 97.31 140 VAL A CA 1
ATOM 1045 C C . VAL A 1 140 ? -14.760 -5.403 7.670 1.00 97.31 140 VAL A C 1
ATOM 1047 O O . VAL A 1 140 ? -14.581 -6.359 8.433 1.00 97.31 140 VAL A O 1
ATOM 1050 N N . PRO A 1 141 ? -15.939 -5.222 7.037 1.00 92.62 141 PRO A N 1
ATOM 1051 C CA . PRO A 1 141 ? -17.137 -6.011 7.341 1.00 92.62 141 PRO A CA 1
ATOM 1052 C C . PRO A 1 141 ? -16.940 -7.519 7.174 1.00 92.62 141 PRO A C 1
ATOM 1054 O O . PRO A 1 141 ? -17.348 -8.294 8.035 1.00 92.62 141 PRO A O 1
ATOM 1057 N N . ALA A 1 142 ? -16.228 -7.934 6.121 1.00 89.25 142 ALA A N 1
ATOM 1058 C CA . ALA A 1 142 ? -15.945 -9.343 5.845 1.00 89.25 142 ALA A CA 1
ATOM 1059 C C . ALA A 1 142 ? -15.125 -10.037 6.950 1.00 89.25 142 ALA A C 1
ATOM 1061 O O . ALA A 1 142 ? -15.193 -11.255 7.092 1.00 89.25 142 ALA A O 1
ATOM 1062 N N . LEU A 1 143 ? -14.352 -9.271 7.728 1.00 91.94 143 LEU A N 1
ATOM 1063 C CA . LEU A 1 143 ? -13.546 -9.773 8.843 1.00 91.94 143 LEU A CA 1
ATOM 1064 C C . LEU A 1 143 ? -14.174 -9.455 10.207 1.00 91.94 143 LEU A C 1
ATOM 1066 O O . LEU A 1 143 ? -13.657 -9.905 11.226 1.00 91.94 143 LEU A O 1
ATOM 1070 N N . GLY A 1 144 ? -15.266 -8.682 10.237 1.00 91.50 144 GLY A N 1
ATOM 1071 C CA . GLY A 1 144 ? -15.979 -8.313 11.457 1.00 91.50 144 GLY A CA 1
ATOM 1072 C C . GLY A 1 144 ? -15.135 -7.515 12.453 1.00 91.50 144 GLY A C 1
ATOM 1073 O O . GLY A 1 144 ? -15.322 -7.663 13.660 1.00 91.50 144 GLY A O 1
ATOM 1074 N N . GLY A 1 145 ? -14.184 -6.705 11.982 1.00 97.00 145 GLY A N 1
ATOM 1075 C CA . GLY A 1 145 ? -13.305 -5.951 12.872 1.00 97.00 145 GLY A CA 1
ATOM 1076 C C . GLY A 1 145 ? -12.561 -4.797 12.212 1.00 97.00 145 GLY A C 1
ATOM 1077 O O . GLY A 1 145 ? -12.728 -4.507 11.030 1.00 97.00 145 GLY A O 1
ATOM 1078 N N . TYR A 1 146 ? -11.742 -4.134 13.019 1.00 98.69 146 TYR A N 1
ATOM 1079 C CA . TYR A 1 146 ? -11.017 -2.915 12.710 1.00 98.69 146 TYR A CA 1
ATOM 1080 C C . TYR A 1 146 ? -9.535 -3.191 12.465 1.00 98.69 146 TYR A C 1
ATOM 1082 O O . TYR A 1 146 ? -8.895 -3.943 13.205 1.00 98.69 146 TYR A O 1
ATOM 1090 N N . ILE A 1 147 ? -8.983 -2.523 11.463 1.00 98.31 147 ILE A N 1
ATOM 1091 C CA . ILE A 1 147 ? -7.554 -2.460 11.156 1.00 98.31 147 ILE A CA 1
ATOM 1092 C C . ILE A 1 147 ? -7.088 -1.012 11.309 1.00 98.31 147 ILE A C 1
ATOM 1094 O O . ILE A 1 147 ? -7.811 -0.093 10.936 1.00 98.31 147 ILE A O 1
ATOM 1098 N N . SER A 1 148 ? -5.894 -0.782 11.857 1.00 98.00 148 SER A N 1
ATOM 1099 C CA . SER A 1 148 ? -5.320 0.568 11.845 1.00 98.00 148 SER A CA 1
ATOM 1100 C C . SER A 1 148 ? -4.936 0.947 10.416 1.00 98.00 148 SER A C 1
ATOM 1102 O O . SER A 1 148 ? -4.279 0.163 9.727 1.00 98.00 148 SER A O 1
ATOM 1104 N N . ASN A 1 149 ? -5.289 2.162 9.992 1.00 96.81 149 ASN A N 1
ATOM 1105 C CA . ASN A 1 149 ? -4.990 2.665 8.649 1.00 96.81 149 ASN A CA 1
ATOM 1106 C C . ASN A 1 149 ? -3.486 2.720 8.368 1.00 96.81 149 ASN A C 1
ATOM 1108 O O . ASN A 1 149 ? -3.092 2.721 7.209 1.00 96.81 149 ASN A O 1
ATOM 1112 N N . ILE A 1 150 ? -2.636 2.697 9.404 1.00 94.88 150 ILE A N 1
ATOM 1113 C CA . ILE A 1 150 ? -1.188 2.594 9.220 1.00 94.88 150 ILE A CA 1
ATOM 1114 C C . ILE A 1 150 ? -0.784 1.337 8.447 1.00 94.88 150 ILE A C 1
ATOM 1116 O O . ILE A 1 150 ? 0.275 1.359 7.845 1.00 94.88 150 ILE A O 1
ATOM 1120 N N . PHE A 1 151 ? -1.597 0.272 8.458 1.00 95.38 151 PHE A N 1
ATOM 1121 C CA . PHE A 1 151 ? -1.349 -0.987 7.745 1.00 95.38 151 PHE A CA 1
ATOM 1122 C C . PHE A 1 151 ? -2.054 -1.076 6.388 1.00 95.38 151 PHE A C 1
ATOM 1124 O O . PHE A 1 151 ? -1.956 -2.109 5.726 1.00 95.38 151 PHE A O 1
ATOM 1131 N N . ILE A 1 152 ? -2.783 -0.037 5.979 1.00 94.56 152 ILE A N 1
ATOM 1132 C CA . ILE A 1 152 ? -3.363 0.054 4.641 1.00 94.56 152 ILE A CA 1
ATOM 1133 C C . ILE A 1 152 ? -2.336 0.724 3.738 1.00 94.56 152 ILE A C 1
ATOM 1135 O O . ILE A 1 152 ? -1.723 1.722 4.108 1.00 94.56 152 ILE A O 1
ATOM 1139 N N . ASP A 1 153 ? -2.109 0.122 2.577 1.00 89.25 153 ASP A N 1
ATOM 1140 C CA . ASP A 1 153 ? -1.144 0.564 1.579 1.00 89.25 153 ASP A CA 1
ATOM 1141 C C . ASP A 1 153 ? -1.708 1.758 0.803 1.00 89.25 153 ASP A C 1
ATOM 1143 O O . ASP A 1 153 ? -2.162 1.664 -0.336 1.00 89.25 153 ASP A O 1
ATOM 1147 N N . HIS A 1 154 ? -1.809 2.880 1.511 1.00 86.19 154 HIS A N 1
ATOM 1148 C CA . HIS A 1 154 ? -2.318 4.136 0.999 1.00 86.19 154 HIS A CA 1
ATO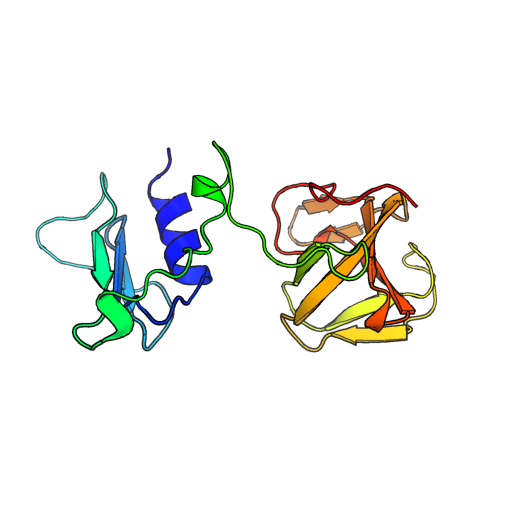M 1149 C C . HIS A 1 154 ? -1.665 5.301 1.766 1.00 86.19 154 HIS A C 1
ATOM 1151 O O . HIS A 1 154 ? -1.565 5.248 2.992 1.00 86.19 154 HIS A O 1
ATOM 1157 N N . PRO A 1 155 ? -1.240 6.389 1.093 1.00 82.00 155 PRO A N 1
ATOM 1158 C CA . PRO A 1 155 ? -0.496 7.474 1.742 1.00 82.00 155 PRO A CA 1
ATOM 1159 C C . PRO A 1 155 ? -1.345 8.342 2.683 1.00 82.00 155 PRO A C 1
ATOM 1161 O O . PRO A 1 155 ? -0.809 9.032 3.550 1.00 82.00 155 PRO A O 1
ATOM 1164 N N . ALA A 1 156 ? -2.666 8.364 2.497 1.00 79.38 156 ALA A N 1
ATOM 1165 C CA . ALA A 1 156 ? -3.556 9.175 3.321 1.00 79.38 156 ALA A CA 1
ATOM 1166 C C . ALA A 1 156 ? -3.809 8.529 4.690 1.00 79.38 156 ALA A C 1
ATOM 1168 O O . ALA A 1 156 ? -4.161 7.355 4.774 1.00 79.38 156 ALA A O 1
ATOM 1169 N N . ALA A 1 157 ? -3.704 9.327 5.758 1.00 85.31 157 ALA A N 1
ATOM 1170 C CA . ALA A 1 157 ? -4.008 8.869 7.113 1.00 85.31 157 ALA A CA 1
ATOM 1171 C C . ALA A 1 157 ? -5.475 8.417 7.248 1.00 85.31 157 ALA A C 1
ATOM 1173 O O . ALA A 1 157 ? -5.755 7.379 7.847 1.00 85.31 157 ALA A O 1
ATOM 1174 N N . TRP A 1 158 ? -6.382 9.178 6.631 1.00 91.94 158 TRP A N 1
ATOM 1175 C CA . TRP A 1 158 ? -7.789 8.846 6.429 1.00 91.94 158 TRP A CA 1
ATOM 1176 C C . TRP A 1 158 ? -8.001 8.477 4.967 1.00 91.94 158 TRP A C 1
ATOM 1178 O O . TRP A 1 158 ? -7.556 9.200 4.076 1.00 91.94 158 TRP A O 1
ATOM 1188 N N . LEU A 1 159 ? -8.662 7.352 4.724 1.00 89.56 159 LEU A N 1
ATOM 1189 C CA . LEU A 1 159 ? -8.823 6.815 3.381 1.00 89.56 159 LEU A CA 1
ATOM 1190 C C . LEU A 1 159 ? -9.817 7.660 2.574 1.00 89.56 159 LEU A C 1
ATOM 1192 O O . LEU A 1 159 ? -10.846 8.066 3.125 1.00 89.56 159 LEU A O 1
ATOM 1196 N N . PRO A 1 160 ? -9.535 7.935 1.291 1.00 83.00 160 PRO A N 1
ATOM 1197 C CA . PRO A 1 160 ? -10.474 8.626 0.419 1.00 83.00 160 PRO A CA 1
ATOM 1198 C C . PRO A 1 160 ? -11.727 7.774 0.202 1.00 83.00 160 PRO A C 1
ATOM 1200 O O . PRO A 1 160 ? -11.674 6.549 0.285 1.00 83.00 160 PRO A O 1
ATOM 1203 N N . ASP A 1 161 ? -12.856 8.436 -0.048 1.00 86.50 161 ASP A N 1
ATOM 1204 C CA . ASP A 1 161 ? -14.149 7.812 -0.370 1.00 86.50 161 ASP A CA 1
ATOM 1205 C C . ASP A 1 161 ? -14.721 6.857 0.700 1.00 86.50 161 ASP A C 1
ATOM 1207 O O . ASP A 1 161 ? -15.762 6.236 0.493 1.00 86.50 161 ASP A O 1
ATOM 1211 N N . VAL A 1 162 ? -14.102 6.797 1.884 1.00 90.31 162 VAL A N 1
ATOM 1212 C CA . VAL A 1 162 ? -14.595 6.055 3.049 1.00 90.31 162 VAL A CA 1
ATOM 1213 C C . VAL A 1 162 ? -15.214 7.026 4.055 1.00 90.31 162 VAL A C 1
ATOM 1215 O O . VAL A 1 162 ? -14.545 7.914 4.589 1.00 90.31 162 VAL A O 1
ATOM 1218 N N . GLY A 1 163 ? -16.499 6.832 4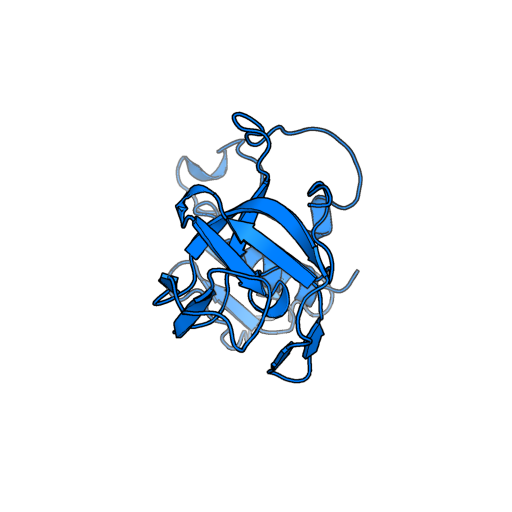.352 1.00 88.56 163 GLY A N 1
ATOM 1219 C CA . GLY A 1 163 ? -17.225 7.617 5.351 1.00 88.56 163 GLY A CA 1
ATOM 1220 C C . GLY A 1 163 ? -16.805 7.320 6.794 1.00 88.56 163 GLY A C 1
ATOM 1221 O O . GLY A 1 163 ? -16.145 6.321 7.086 1.00 88.56 163 GLY A O 1
ATOM 1222 N N . GLN A 1 164 ? -17.216 8.192 7.714 1.00 93.25 164 GLN A N 1
ATOM 1223 C CA . GLN A 1 164 ? -17.056 7.942 9.144 1.00 93.25 164 GLN A CA 1
ATOM 1224 C C . GLN A 1 164 ? -18.037 6.876 9.644 1.00 93.25 164 GLN A C 1
ATOM 1226 O O . GLN A 1 164 ? -19.180 6.824 9.185 1.00 93.25 164 GLN A O 1
ATOM 1231 N N . CYS A 1 165 ? -17.571 6.041 10.575 1.00 90.88 165 CYS A N 1
ATOM 1232 C CA . CYS A 1 165 ? -18.452 5.372 11.525 1.00 90.88 165 CYS A CA 1
ATOM 1233 C C . CYS A 1 165 ? -18.915 6.422 12.568 1.00 90.88 165 CYS A C 1
ATOM 1235 O O . CYS A 1 165 ? -20.029 6.257 13.095 1.00 90.88 165 CYS A O 1
#

Organism: NCBI:txid67307

Solvent-accessible surface area (backbone atoms only — not comparable to full-atom values): 9739 Å² total; per-residue (Å²): 135,64,57,61,64,58,50,50,36,57,53,73,52,61,48,87,36,47,38,35,42,33,37,69,35,25,32,29,37,71,87,68,72,46,84,41,84,40,87,57,93,73,48,33,80,86,47,68,48,77,40,58,41,94,56,83,56,55,74,56,83,68,84,75,75,37,74,84,68,70,74,70,77,85,88,82,86,88,67,74,82,78,69,27,48,79,47,42,33,52,65,62,68,45,61,26,12,67,40,51,38,88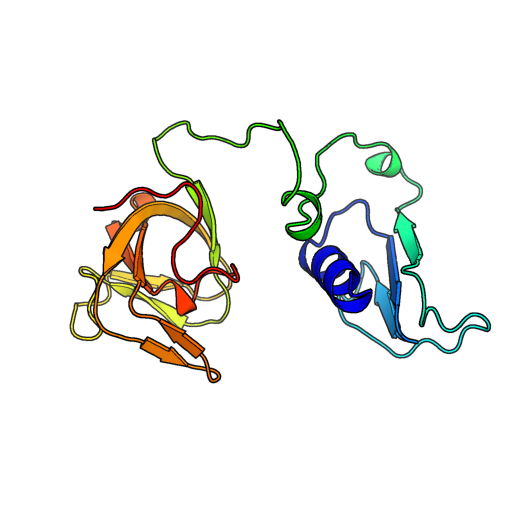,85,37,60,72,72,48,64,39,78,42,65,43,82,44,48,32,45,25,32,40,82,39,53,74,45,73,57,99,92,44,75,35,35,34,19,31,34,26,70,95,71,66,24,21,33,55,32,79,43,37,71,57,94,52,64,65,63,82,97,49,48,75,108

Foldseek 3Di:
DQQVLQQLLQLVLLPLFWQWKAAQQWIDGNVHSDTDGHDDPDSRPPHMDTHTDPDPCPPVPDDRRGPVVVPDDDDDDDDPPPQWDKFKFADAQFFFFLALEPPGDGLDTHGGIDIFTFNAKDFHDWDDDPNDIARIWTDGVVSNGIGQCVGTPDPDSDDPSHHHD